Protein AF-A0A3L7Q6U2-F1 (afdb_monomer_lite)

Secondary structure (DSSP, 8-state):
----------SSHHHHHHHHHHHHHHS-SS-------S--EE-HHHHHHHHTS-HHHHHHHHTTSSSSS-PPPPSEEETTTEEEEEHHHHHHHHHHTTSS-HHHHHHHHHHHHHHHHHHHHHHHHH-HHHHHHHHHHH-

Sequence (139 aa):
MLYLEFSRRADSLKDAILSAIQDVRKANIDADVIRVDECNLVTMAEIGRRMGRSRQLVHQYITGQRGPGGFPAPACNLSHGKPLWQWCAVSYWLVQNDLLRVETWEQARVVEAINTELEMAHQREFDPALAKEVSERCG

Radius of gyration: 17.67 Å; chains: 1; bounding box: 42×41×48 Å

Structure (mmCIF, N/CA/C/O backbone):
data_AF-A0A3L7Q6U2-F1
#
_entry.id   AF-A0A3L7Q6U2-F1
#
loop_
_atom_site.group_PDB
_atom_site.id
_atom_site.type_symbol
_atom_site.label_atom_id
_atom_site.label_alt_id
_atom_site.label_comp_id
_atom_site.label_asym_id
_atom_site.label_entity_id
_atom_site.label_seq_id
_atom_site.pdbx_PDB_ins_code
_atom_site.Cartn_x
_atom_site.Cartn_y
_atom_site.Cartn_z
_atom_site.occupancy
_atom_site.B_iso_or_equiv
_atom_site.auth_seq_id
_atom_site.auth_comp_id
_atom_site.auth_asym_id
_atom_site.auth_atom_id
_atom_site.pdbx_PDB_model_num
ATOM 1 N N . MET A 1 1 ? -0.168 2.887 -21.575 1.00 72.12 1 MET A N 1
ATOM 2 C CA . MET A 1 1 ? -0.249 2.011 -20.390 1.00 72.12 1 MET A CA 1
ATOM 3 C C . MET A 1 1 ? -1.255 0.919 -20.697 1.00 72.12 1 MET A C 1
ATOM 5 O O . MET A 1 1 ? -2.372 1.249 -21.080 1.00 72.12 1 MET A O 1
ATOM 9 N N . LEU A 1 2 ? -0.831 -0.341 -20.645 1.00 87.75 2 LEU A N 1
ATOM 10 C CA . LEU A 1 2 ? -1.666 -1.513 -20.911 1.00 87.75 2 LEU A CA 1
ATOM 11 C C . LEU A 1 2 ? -1.981 -2.194 -19.578 1.00 87.75 2 LEU A C 1
ATOM 13 O O . LEU A 1 2 ? -1.101 -2.284 -18.725 1.00 87.75 2 LEU A O 1
ATOM 17 N N . TYR A 1 3 ? -3.208 -2.679 -19.419 1.00 89.62 3 TYR A N 1
ATOM 18 C CA . TYR A 1 3 ? -3.586 -3.537 -18.301 1.00 89.62 3 TYR A CA 1
ATOM 19 C C . TYR A 1 3 ? -3.636 -4.983 -18.786 1.00 89.62 3 TYR A C 1
ATOM 21 O O . TYR A 1 3 ? -4.253 -5.272 -19.811 1.00 89.62 3 TYR A O 1
ATOM 29 N N . LEU A 1 4 ? -2.973 -5.874 -18.053 1.00 90.44 4 LEU A N 1
ATOM 30 C CA . LEU A 1 4 ? -2.984 -7.311 -18.297 1.00 90.44 4 LEU A CA 1
ATOM 31 C C . LEU A 1 4 ? -3.620 -7.995 -17.091 1.00 90.44 4 LEU A C 1
ATOM 33 O O . LEU A 1 4 ? -3.156 -7.828 -15.964 1.00 90.44 4 LEU A O 1
ATOM 37 N N . GLU A 1 5 ? -4.675 -8.763 -17.335 1.00 91.12 5 GLU A N 1
ATOM 38 C CA . GLU A 1 5 ? -5.318 -9.569 -16.304 1.00 91.12 5 GLU A CA 1
ATOM 39 C C . GLU A 1 5 ? -4.731 -10.983 -16.311 1.00 91.12 5 GLU A C 1
ATOM 41 O O . GLU A 1 5 ? -4.551 -11.597 -17.364 1.00 91.12 5 GLU A O 1
ATOM 46 N N . PHE A 1 6 ? -4.437 -11.508 -15.122 1.00 90.56 6 PHE A N 1
ATOM 47 C CA . PHE A 1 6 ? -3.909 -12.853 -14.940 1.00 90.56 6 PHE A CA 1
ATOM 48 C C . PHE A 1 6 ? -4.819 -13.662 -14.026 1.00 90.56 6 PHE A C 1
ATOM 50 O O . PHE A 1 6 ? -5.153 -13.240 -12.923 1.00 90.56 6 PHE A O 1
ATOM 57 N N . SER A 1 7 ? -5.133 -14.882 -14.453 1.00 91.75 7 SER A N 1
ATOM 58 C CA . SER A 1 7 ? -5.744 -15.903 -13.609 1.00 91.75 7 SER A CA 1
ATOM 59 C C . SER A 1 7 ? -4.886 -17.159 -13.670 1.00 91.75 7 SER A C 1
ATOM 61 O O . SER A 1 7 ? -4.617 -17.681 -14.753 1.00 91.75 7 SER A O 1
ATOM 63 N N . ARG A 1 8 ? -4.392 -17.620 -12.518 1.00 90.06 8 ARG A N 1
ATOM 64 C CA . ARG A 1 8 ? -3.531 -18.806 -12.421 1.00 90.06 8 ARG A CA 1
ATOM 65 C C . ARG A 1 8 ? -3.654 -19.477 -11.061 1.00 90.06 8 ARG A C 1
ATOM 67 O O . ARG A 1 8 ? -4.064 -18.854 -10.085 1.00 90.06 8 ARG A O 1
ATOM 74 N N . ARG A 1 9 ? -3.259 -20.748 -11.001 1.00 93.38 9 ARG A N 1
ATOM 75 C CA . ARG A 1 9 ? -3.076 -21.485 -9.746 1.00 93.38 9 ARG A CA 1
ATOM 76 C C . ARG A 1 9 ? -1.598 -21.493 -9.379 1.00 93.38 9 ARG A C 1
ATOM 78 O O . ARG A 1 9 ? -0.762 -21.737 -10.242 1.00 93.38 9 ARG A O 1
ATOM 85 N N . ALA A 1 10 ? -1.306 -21.243 -8.112 1.00 94.88 10 ALA A N 1
ATOM 86 C CA . ALA A 1 10 ? 0.022 -21.351 -7.525 1.00 94.88 10 ALA A CA 1
ATOM 87 C C . ALA A 1 10 ? -0.119 -21.666 -6.030 1.00 94.88 10 ALA A C 1
ATOM 89 O O . ALA A 1 10 ? -1.202 -21.493 -5.465 1.00 94.88 10 ALA A O 1
ATOM 90 N N . ASP A 1 11 ? 0.976 -22.079 -5.400 1.00 94.19 11 ASP A N 1
ATOM 91 C CA . ASP A 1 11 ? 0.998 -22.443 -3.978 1.00 94.19 11 ASP A CA 1
ATOM 92 C C . ASP A 1 11 ? 0.889 -21.222 -3.049 1.00 94.19 11 ASP A C 1
ATOM 94 O O . ASP A 1 11 ? 0.515 -21.348 -1.884 1.00 94.19 11 ASP A O 1
ATOM 98 N N . SER A 1 12 ? 1.179 -20.020 -3.559 1.00 94.56 12 SER A N 1
ATOM 99 C CA . SER A 1 12 ? 1.022 -18.762 -2.828 1.00 94.56 12 SER A CA 1
ATOM 100 C C . SER A 1 12 ? 0.728 -17.579 -3.757 1.00 94.56 12 SER A C 1
ATOM 102 O O . SER A 1 12 ? 1.030 -17.617 -4.953 1.00 94.56 12 SER A O 1
ATOM 104 N N . LEU A 1 13 ? 0.185 -16.486 -3.199 1.00 93.69 13 LEU A N 1
ATOM 105 C CA . LEU A 1 13 ? -0.016 -15.225 -3.933 1.00 93.69 13 LEU A CA 1
ATOM 106 C C . LEU A 1 13 ? 1.308 -14.691 -4.501 1.00 93.69 13 LEU A C 1
ATOM 108 O O . LEU A 1 13 ? 1.364 -14.252 -5.647 1.00 93.69 13 LEU A O 1
ATOM 112 N N . LYS A 1 14 ? 2.389 -14.784 -3.719 1.00 95.56 14 LYS A N 1
ATOM 113 C CA . LYS A 1 14 ? 3.742 -14.396 -4.133 1.00 95.56 14 LYS A CA 1
ATOM 114 C C . LYS A 1 14 ? 4.171 -15.163 -5.384 1.00 95.56 14 LYS A C 1
ATOM 116 O O . LYS A 1 14 ? 4.590 -14.546 -6.358 1.00 95.56 14 LYS A O 1
ATOM 121 N N . ASP A 1 15 ? 4.031 -16.487 -5.379 1.00 96.50 15 ASP A N 1
ATOM 122 C CA . ASP A 1 15 ? 4.444 -17.315 -6.518 1.00 96.50 15 ASP A CA 1
ATOM 123 C C . ASP A 1 15 ? 3.550 -17.069 -7.743 1.00 96.50 15 ASP A C 1
ATOM 125 O O . ASP A 1 15 ? 4.042 -17.041 -8.874 1.00 96.50 15 ASP A O 1
ATOM 129 N N . ALA A 1 16 ? 2.254 -16.802 -7.537 1.00 95.94 16 ALA A N 1
ATOM 130 C CA . ALA A 1 16 ? 1.349 -16.400 -8.612 1.00 95.94 16 ALA A CA 1
ATOM 131 C C . ALA A 1 16 ? 1.803 -15.088 -9.278 1.00 95.94 16 ALA A C 1
ATOM 133 O O . ALA A 1 16 ? 1.959 -15.033 -10.497 1.00 95.94 16 ALA A O 1
ATOM 134 N N . ILE A 1 17 ? 2.068 -14.041 -8.495 1.00 95.62 17 ILE A N 1
ATOM 135 C CA . ILE A 1 17 ? 2.477 -12.738 -9.032 1.00 95.62 17 ILE A CA 1
ATOM 136 C C . ILE A 1 17 ? 3.849 -12.835 -9.716 1.00 95.62 17 ILE A C 1
ATOM 138 O O . ILE A 1 17 ? 4.009 -12.381 -10.848 1.00 95.62 17 ILE A O 1
ATOM 142 N N . LEU A 1 18 ? 4.837 -13.459 -9.066 1.00 96.06 18 LEU A N 1
ATOM 143 C CA . LEU A 1 18 ? 6.194 -13.556 -9.610 1.00 96.06 18 LEU A CA 1
ATOM 144 C C . LEU A 1 18 ? 6.242 -14.376 -10.901 1.00 96.06 18 LEU A C 1
ATOM 146 O O . LEU A 1 18 ? 6.915 -13.976 -11.851 1.00 96.06 18 LEU A O 1
ATOM 150 N N . SER A 1 19 ? 5.509 -15.490 -10.968 1.00 96.06 19 SER A N 1
ATOM 151 C CA . SER A 1 19 ? 5.412 -16.262 -12.209 1.00 96.06 19 SER A CA 1
ATOM 152 C C . SER A 1 19 ? 4.720 -15.465 -13.321 1.00 96.06 19 SER A C 1
ATOM 154 O O . SER A 1 19 ? 5.148 -15.549 -14.467 1.00 96.06 19 SER A O 1
ATOM 156 N N . ALA A 1 20 ? 3.715 -14.635 -13.007 1.00 95.00 20 ALA A N 1
ATOM 157 C CA . ALA A 1 20 ? 3.060 -13.783 -14.004 1.00 95.00 20 ALA A CA 1
ATOM 158 C C . ALA A 1 20 ? 4.007 -12.738 -14.591 1.00 95.00 20 ALA A C 1
ATOM 160 O O . ALA A 1 20 ? 4.077 -12.583 -15.809 1.00 95.00 20 ALA A O 1
ATOM 161 N N . ILE A 1 21 ? 4.793 -12.082 -13.739 1.00 94.88 21 ILE A N 1
ATOM 162 C CA . ILE A 1 21 ? 5.820 -11.129 -14.171 1.00 94.88 21 ILE A CA 1
ATOM 163 C C . ILE A 1 21 ? 6.855 -11.818 -15.072 1.00 94.88 21 ILE A C 1
ATOM 165 O O . ILE A 1 21 ? 7.239 -11.277 -16.109 1.00 94.88 21 ILE A O 1
ATOM 169 N N . GLN A 1 22 ? 7.292 -13.027 -14.707 1.00 94.38 22 GLN A N 1
ATOM 170 C CA . GLN A 1 22 ? 8.232 -13.799 -15.522 1.00 94.38 22 GLN A CA 1
ATOM 171 C C . GLN A 1 22 ? 7.656 -14.170 -16.892 1.00 94.38 22 GLN A C 1
ATOM 173 O O . GLN A 1 22 ? 8.387 -14.112 -17.879 1.00 94.38 22 GLN A O 1
ATOM 178 N N . ASP A 1 23 ? 6.376 -14.535 -16.967 1.00 94.44 23 ASP A N 1
ATOM 179 C CA . ASP A 1 23 ? 5.725 -14.877 -18.233 1.00 94.44 23 ASP A CA 1
ATOM 180 C C . ASP A 1 23 ? 5.643 -13.664 -19.170 1.00 94.44 23 ASP A C 1
ATOM 182 O O . ASP A 1 23 ? 5.966 -13.794 -20.350 1.00 94.44 23 ASP A O 1
ATOM 186 N N . VAL A 1 24 ? 5.302 -12.474 -18.649 1.00 93.56 24 VAL A N 1
ATOM 187 C CA . VAL A 1 24 ? 5.301 -11.224 -19.439 1.00 93.56 24 VAL A CA 1
ATOM 188 C C . VAL A 1 24 ? 6.687 -10.950 -20.016 1.00 93.56 24 VAL A C 1
ATOM 190 O O . VAL A 1 24 ? 6.827 -10.743 -21.219 1.00 93.56 24 VAL A O 1
ATOM 193 N N . ARG A 1 25 ? 7.730 -11.031 -19.183 1.00 92.44 25 ARG A N 1
ATOM 194 C CA . ARG A 1 25 ? 9.118 -10.784 -19.606 1.00 92.44 25 ARG A CA 1
ATOM 195 C C . ARG A 1 25 ? 9.618 -11.786 -20.648 1.00 92.44 25 ARG A C 1
ATOM 197 O O . ARG A 1 25 ? 10.464 -11.446 -21.466 1.00 92.44 25 ARG A O 1
ATOM 204 N N . LYS A 1 26 ? 9.096 -13.016 -20.644 1.00 94.56 26 LYS A N 1
ATOM 205 C CA . LYS A 1 26 ? 9.438 -14.063 -21.624 1.00 94.56 26 LYS A CA 1
ATOM 206 C C . LYS A 1 26 ? 8.631 -13.978 -22.920 1.00 94.56 26 LYS A C 1
ATOM 208 O O . LYS A 1 26 ? 8.990 -14.644 -23.887 1.00 94.56 26 LYS A O 1
ATOM 213 N N . ALA A 1 27 ? 7.556 -13.191 -22.959 1.00 92.94 27 ALA A N 1
ATOM 214 C CA . ALA A 1 27 ? 6.658 -13.130 -24.108 1.00 92.94 27 ALA A CA 1
ATOM 215 C C . ALA A 1 27 ? 7.254 -12.394 -25.327 1.00 92.94 27 ALA A C 1
ATOM 217 O O . ALA A 1 27 ? 6.661 -12.453 -26.400 1.00 92.94 27 ALA A O 1
ATOM 218 N N . ASN A 1 28 ? 8.420 -11.739 -25.196 1.00 87.00 28 ASN A N 1
ATOM 219 C CA . ASN A 1 28 ? 9.093 -10.982 -26.266 1.00 87.00 28 ASN A CA 1
ATOM 220 C C . ASN A 1 28 ? 8.189 -9.922 -26.932 1.00 87.00 28 ASN A C 1
ATOM 222 O O . ASN A 1 28 ? 8.242 -9.720 -28.143 1.00 87.00 28 ASN A O 1
ATOM 226 N N . ILE A 1 29 ? 7.353 -9.249 -26.137 1.00 88.88 29 ILE A N 1
ATOM 227 C CA . ILE A 1 29 ? 6.382 -8.241 -26.600 1.00 88.88 29 ILE A CA 1
ATOM 228 C C . ILE A 1 29 ? 6.836 -6.791 -26.364 1.00 88.88 29 ILE A C 1
ATOM 230 O O . ILE A 1 29 ? 6.002 -5.893 -26.387 1.00 88.88 29 ILE A O 1
ATOM 234 N N . ASP A 1 30 ? 8.131 -6.575 -26.109 1.00 87.31 30 ASP A N 1
ATOM 235 C CA . ASP A 1 30 ? 8.713 -5.258 -25.794 1.00 87.31 30 ASP A CA 1
ATOM 236 C C . ASP A 1 30 ? 7.930 -4.503 -24.698 1.00 87.31 30 ASP A C 1
ATOM 238 O O . ASP A 1 30 ? 7.554 -3.339 -24.829 1.00 87.31 30 ASP A O 1
ATOM 242 N N . ALA A 1 31 ? 7.602 -5.219 -23.617 1.00 87.12 31 ALA A N 1
ATOM 243 C CA . ALA A 1 31 ? 6.889 -4.681 -22.466 1.00 87.12 31 ALA A CA 1
ATOM 244 C C . ALA A 1 31 ? 7.492 -5.218 -21.165 1.00 87.12 31 ALA A C 1
ATOM 246 O O . ALA A 1 31 ? 7.843 -6.398 -21.082 1.00 87.12 31 ALA A O 1
ATOM 247 N N . ASP A 1 32 ? 7.535 -4.371 -20.135 1.00 90.50 32 ASP A N 1
ATOM 248 C CA . ASP A 1 32 ? 7.829 -4.780 -18.761 1.00 90.50 32 ASP A CA 1
ATOM 249 C C . ASP A 1 32 ? 6.652 -4.467 -17.826 1.00 90.50 32 ASP A C 1
ATOM 251 O O . ASP A 1 32 ? 5.785 -3.631 -18.106 1.00 90.50 32 ASP A O 1
ATOM 255 N N . VAL A 1 33 ? 6.609 -5.174 -16.700 1.00 93.44 33 VAL A N 1
ATOM 256 C CA . VAL A 1 33 ? 5.607 -4.969 -15.659 1.00 93.44 33 VAL A CA 1
ATOM 257 C C . VAL A 1 33 ? 6.060 -3.832 -14.755 1.00 93.44 33 VAL A C 1
ATOM 259 O O . VAL A 1 33 ? 7.027 -3.964 -14.017 1.00 93.44 33 VAL A O 1
ATOM 262 N N . ILE A 1 34 ? 5.320 -2.726 -14.772 1.00 92.44 34 ILE A N 1
ATOM 263 C CA . ILE A 1 34 ? 5.619 -1.556 -13.931 1.00 92.44 34 ILE A CA 1
ATOM 264 C C . ILE A 1 34 ? 5.011 -1.715 -12.532 1.00 92.44 34 ILE A C 1
ATOM 266 O O . ILE A 1 34 ? 5.563 -1.230 -11.549 1.00 92.44 3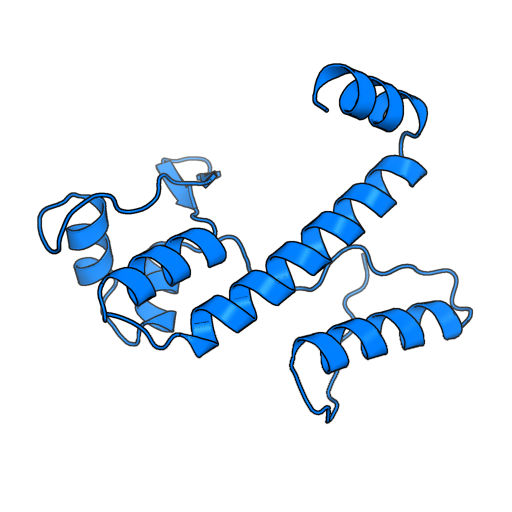4 ILE A O 1
ATOM 270 N N . ARG A 1 35 ? 3.847 -2.369 -12.431 1.00 92.12 35 ARG A N 1
ATOM 271 C CA . ARG A 1 35 ? 3.093 -2.468 -11.179 1.00 92.12 35 ARG A CA 1
ATOM 272 C C . ARG A 1 35 ? 2.063 -3.596 -11.218 1.00 92.12 35 ARG A C 1
ATOM 274 O O . ARG A 1 35 ? 1.449 -3.846 -12.253 1.00 92.12 35 ARG A O 1
ATOM 281 N N . VAL A 1 36 ? 1.821 -4.218 -10.070 1.00 93.25 36 VAL A N 1
ATOM 282 C CA . VAL A 1 36 ? 0.651 -5.059 -9.794 1.00 93.25 36 VAL A CA 1
ATOM 283 C C . VAL A 1 36 ? -0.498 -4.157 -9.355 1.00 93.25 36 VAL A C 1
ATOM 285 O O . VAL A 1 36 ? -0.389 -3.458 -8.339 1.00 93.25 36 VAL A O 1
ATOM 288 N N . ASP A 1 37 ? -1.600 -4.176 -10.107 1.00 86.38 37 ASP A N 1
ATOM 289 C CA . ASP A 1 37 ? -2.808 -3.400 -9.803 1.00 86.38 37 ASP A CA 1
ATOM 290 C C . ASP A 1 37 ? -3.648 -4.048 -8.694 1.00 86.38 37 ASP A C 1
ATOM 292 O O . ASP A 1 37 ? -4.804 -4.429 -8.854 1.00 86.38 37 ASP A O 1
ATOM 296 N N . GLU A 1 38 ? -3.028 -4.182 -7.531 1.00 76.50 38 GLU A N 1
ATOM 297 C CA . GLU A 1 38 ? -3.724 -4.409 -6.283 1.00 76.50 38 GLU A CA 1
ATOM 298 C C . GLU A 1 38 ? -3.597 -3.105 -5.489 1.00 76.50 38 GLU A C 1
ATOM 300 O O . GLU A 1 38 ? -2.506 -2.657 -5.129 1.00 76.50 38 GLU A O 1
ATOM 305 N N . CYS A 1 39 ? -4.722 -2.392 -5.361 1.00 65.88 39 CYS A N 1
ATOM 306 C CA . CYS A 1 39 ? -4.771 -1.035 -4.818 1.00 65.88 39 CYS A CA 1
ATOM 307 C C . CYS A 1 39 ? -4.158 -0.986 -3.406 1.00 65.88 39 CYS A C 1
ATOM 309 O O . CYS A 1 39 ? -4.827 -1.322 -2.421 1.00 65.88 39 CYS A O 1
ATOM 311 N N . ASN A 1 40 ? -2.900 -0.537 -3.319 1.00 82.88 40 ASN A N 1
ATOM 312 C CA . ASN A 1 40 ? -2.171 -0.359 -2.060 1.00 82.88 40 ASN A CA 1
ATOM 313 C C . ASN A 1 40 ? -2.598 0.913 -1.326 1.00 82.88 40 ASN A C 1
ATOM 315 O O . ASN A 1 40 ? -2.517 0.954 -0.104 1.00 82.88 40 ASN A O 1
ATOM 319 N N . LEU A 1 41 ? -3.061 1.940 -2.045 1.00 92.00 41 LEU A N 1
ATOM 320 C CA . LEU A 1 41 ? -3.597 3.158 -1.446 1.00 92.00 41 LEU A CA 1
ATOM 321 C C . LEU A 1 41 ? -5.111 3.047 -1.306 1.00 92.00 41 LEU A C 1
ATOM 323 O O . LEU A 1 41 ? -5.837 2.925 -2.291 1.00 92.00 41 LEU A O 1
ATOM 327 N N . VAL A 1 42 ? -5.589 3.093 -0.068 1.00 94.19 42 VAL A N 1
ATOM 328 C CA . VAL A 1 42 ? -6.989 2.847 0.271 1.00 94.19 42 VAL A CA 1
ATOM 329 C C . VAL A 1 42 ? -7.613 4.051 0.960 1.00 94.19 42 VAL A C 1
ATOM 331 O O . VAL A 1 42 ? -6.993 4.734 1.773 1.00 94.19 42 VAL A O 1
ATOM 334 N N . THR A 1 43 ? -8.880 4.305 0.642 1.00 94.88 43 THR A N 1
ATOM 335 C CA . THR A 1 43 ? -9.700 5.274 1.374 1.00 94.88 43 THR A CA 1
ATOM 336 C C . THR A 1 43 ? -10.230 4.650 2.664 1.00 94.88 43 THR A C 1
ATOM 338 O O . THR A 1 43 ? -10.297 3.431 2.808 1.00 94.88 43 THR A O 1
ATOM 341 N N . MET A 1 44 ? -10.739 5.472 3.579 1.00 95.06 44 MET A N 1
ATOM 342 C CA . MET A 1 44 ? -11.448 4.980 4.766 1.00 95.06 44 MET A CA 1
ATOM 343 C C . MET A 1 44 ? -12.648 4.071 4.432 1.00 95.06 44 MET A C 1
ATOM 345 O O . MET A 1 44 ? -12.938 3.129 5.168 1.00 95.06 44 MET A O 1
ATOM 349 N N . ALA A 1 45 ? -13.358 4.344 3.331 1.00 94.75 45 ALA A N 1
ATOM 350 C CA . ALA A 1 45 ? -14.467 3.498 2.889 1.00 94.75 45 ALA A CA 1
ATOM 351 C C . ALA A 1 45 ? -13.968 2.123 2.425 1.00 94.75 45 ALA A C 1
ATOM 353 O O . ALA A 1 45 ? -14.572 1.104 2.755 1.00 94.75 45 ALA A O 1
ATOM 354 N N . GLU A 1 46 ? -12.836 2.102 1.725 1.00 95.19 46 GLU A N 1
ATOM 355 C CA . GLU A 1 46 ? -12.201 0.877 1.252 1.00 95.19 46 GLU A CA 1
ATOM 356 C C . GLU A 1 46 ? -11.670 0.017 2.400 1.00 95.19 46 GLU A C 1
ATOM 358 O O . GLU A 1 46 ? -11.900 -1.189 2.416 1.00 95.19 46 GLU A O 1
ATOM 363 N N . ILE A 1 47 ? -11.050 0.640 3.407 1.00 96.06 47 ILE A N 1
ATOM 364 C CA . ILE A 1 47 ? -10.634 -0.042 4.640 1.00 96.06 47 ILE A CA 1
ATOM 365 C C . ILE A 1 47 ? -11.845 -0.723 5.291 1.00 96.06 47 ILE A C 1
ATOM 367 O O . ILE A 1 47 ? -11.794 -1.911 5.600 1.00 96.06 47 ILE A O 1
ATOM 371 N N . GLY A 1 48 ? -12.966 -0.004 5.431 1.00 96.38 48 GLY A N 1
ATOM 372 C CA . GLY A 1 48 ? -14.198 -0.567 5.987 1.00 96.38 48 GLY A CA 1
ATOM 373 C C . GLY A 1 48 ? -14.699 -1.765 5.180 1.00 96.38 48 GLY A C 1
ATOM 374 O O . GLY A 1 48 ? -14.978 -2.820 5.750 1.00 96.38 48 GLY A O 1
ATOM 375 N N . ARG A 1 49 ? -14.730 -1.639 3.848 1.00 95.56 49 ARG A N 1
ATOM 376 C CA . ARG A 1 49 ? -15.131 -2.716 2.934 1.00 95.56 49 ARG A CA 1
ATOM 377 C C . ARG A 1 49 ? -14.262 -3.964 3.105 1.00 95.56 49 ARG A C 1
ATOM 379 O O . ARG A 1 49 ? -14.815 -5.045 3.286 1.00 95.56 49 ARG A O 1
ATOM 386 N N . ARG A 1 50 ? -12.932 -3.819 3.118 1.00 94.50 50 ARG A N 1
ATOM 387 C CA . ARG A 1 50 ? -11.983 -4.937 3.298 1.00 94.50 50 ARG A CA 1
ATOM 388 C C . ARG A 1 50 ? -12.102 -5.599 4.671 1.00 94.50 50 ARG A C 1
ATOM 390 O O . ARG A 1 50 ? -11.946 -6.807 4.782 1.00 94.50 50 ARG A O 1
ATOM 397 N N . MET A 1 51 ? -12.437 -4.827 5.703 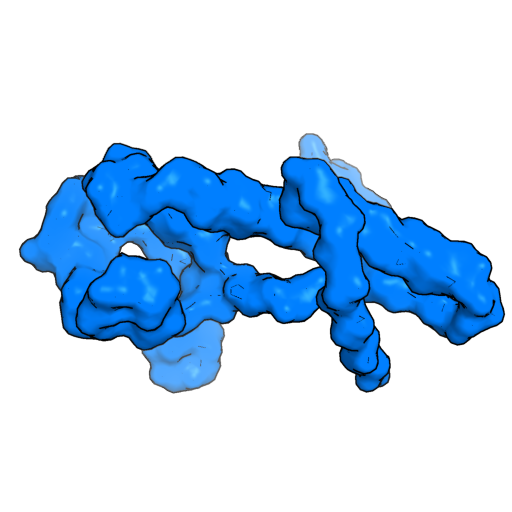1.00 94.38 51 MET A N 1
ATOM 398 C CA . MET A 1 51 ? -12.709 -5.348 7.047 1.00 94.38 51 MET A CA 1
ATOM 399 C C . MET A 1 51 ? -14.096 -6.002 7.186 1.00 94.38 51 MET A C 1
ATOM 401 O O . MET A 1 51 ? -14.388 -6.596 8.224 1.00 94.38 51 MET A O 1
ATOM 405 N N . GLY A 1 52 ? -15.000 -5.838 6.212 1.00 95.56 52 GLY A N 1
ATOM 406 C CA . GLY A 1 52 ? -16.415 -6.184 6.380 1.00 95.56 52 GLY A CA 1
ATOM 407 C C . GLY A 1 52 ? -17.079 -5.365 7.497 1.00 95.56 52 GLY A C 1
ATOM 408 O O . GLY A 1 52 ? -17.832 -5.900 8.317 1.00 95.56 52 GLY A O 1
ATOM 409 N N . ARG A 1 53 ? -16.732 -4.078 7.602 1.00 95.81 53 ARG A N 1
ATOM 410 C CA . ARG A 1 53 ? -17.187 -3.137 8.636 1.00 95.81 53 ARG A CA 1
ATOM 411 C C . ARG A 1 53 ? -17.584 -1.793 8.026 1.00 95.81 53 ARG A C 1
ATOM 413 O O . ARG A 1 53 ? -17.329 -1.499 6.862 1.00 95.81 53 ARG A O 1
ATOM 420 N N . SER A 1 54 ? -18.231 -0.947 8.823 1.00 96.81 54 SER A N 1
ATOM 421 C CA . SER A 1 54 ? -18.649 0.373 8.357 1.00 96.81 54 SER A CA 1
ATOM 422 C C . SER A 1 54 ? -17.465 1.338 8.249 1.00 96.81 54 SER A C 1
ATOM 424 O O . SER A 1 54 ? -16.536 1.315 9.057 1.00 96.81 54 SER A O 1
ATOM 426 N N . ARG A 1 55 ? -17.554 2.279 7.304 1.00 96.19 55 ARG A N 1
ATOM 427 C CA . ARG A 1 55 ? -16.647 3.436 7.222 1.00 96.19 55 ARG A CA 1
ATOM 428 C C . ARG A 1 55 ? -16.586 4.208 8.550 1.00 96.19 55 ARG A C 1
ATOM 430 O O . ARG A 1 55 ? -15.534 4.717 8.917 1.00 96.19 55 ARG A O 1
ATOM 437 N N . GLN A 1 56 ? -17.710 4.300 9.267 1.00 96.75 56 GLN A N 1
ATOM 438 C CA . GLN A 1 56 ? -17.781 4.998 10.553 1.00 96.75 56 GLN A CA 1
ATOM 439 C C . GLN A 1 56 ? -16.922 4.325 11.627 1.00 96.75 56 GLN A C 1
ATOM 441 O O . GLN A 1 56 ? -16.302 5.019 12.425 1.00 96.75 56 GLN A O 1
ATOM 446 N N . LEU A 1 57 ? -16.842 2.992 11.632 1.00 96.00 57 LEU A N 1
ATOM 447 C CA . LEU A 1 57 ? -15.965 2.281 12.556 1.00 96.00 57 LEU A CA 1
ATOM 448 C C . LEU A 1 57 ? -14.494 2.637 12.303 1.00 96.00 57 LEU A C 1
ATOM 450 O O . LEU A 1 57 ? -13.762 2.940 13.239 1.00 96.00 57 LEU A O 1
ATOM 454 N N . VAL A 1 58 ? -14.082 2.671 11.035 1.00 96.88 58 VAL A N 1
ATOM 455 C CA . VAL A 1 58 ? -12.714 3.055 10.657 1.00 96.88 58 VAL A CA 1
ATOM 456 C C . VAL A 1 58 ? -12.408 4.494 11.075 1.00 96.88 58 VAL A C 1
ATOM 458 O O . VAL A 1 58 ? -11.339 4.761 11.613 1.00 96.88 58 VAL A O 1
ATOM 461 N N . HIS A 1 59 ? -13.368 5.412 10.921 1.00 96.25 59 HIS A N 1
ATOM 462 C CA . HIS A 1 59 ? -13.231 6.787 11.408 1.00 96.25 59 HIS A CA 1
ATOM 463 C C . HIS A 1 59 ? -12.955 6.850 12.917 1.00 96.25 59 HIS A C 1
ATOM 465 O O . HIS A 1 59 ? -12.134 7.646 13.370 1.00 96.25 59 HIS A O 1
ATOM 471 N N . GLN A 1 60 ? -13.628 6.008 13.705 1.00 96.81 60 GLN A N 1
ATOM 472 C CA . GLN A 1 60 ? -13.421 5.952 15.151 1.00 96.81 60 GLN A CA 1
ATOM 473 C C . GLN A 1 60 ? -12.022 5.439 15.510 1.00 96.81 60 GLN A C 1
ATOM 475 O O . GLN A 1 60 ? -11.440 5.941 16.467 1.00 96.81 60 GLN A O 1
ATOM 480 N N . TYR A 1 61 ? -11.464 4.501 14.734 1.00 96.69 61 TYR A N 1
ATOM 481 C CA . TYR A 1 61 ? -10.074 4.066 14.909 1.00 96.69 61 TYR A CA 1
ATOM 482 C C . TYR A 1 61 ? -9.082 5.179 14.561 1.00 96.69 61 TYR A C 1
ATOM 484 O O . TYR A 1 61 ? -8.191 5.471 15.352 1.00 96.69 61 TYR A O 1
ATOM 492 N N . ILE A 1 62 ? -9.279 5.853 13.422 1.00 95.75 62 ILE A N 1
ATOM 493 C CA . ILE A 1 62 ? -8.417 6.959 12.970 1.00 95.75 62 ILE A CA 1
ATOM 494 C C . ILE A 1 62 ? -8.389 8.102 13.993 1.00 95.75 62 ILE A C 1
ATOM 496 O O . ILE A 1 62 ? -7.336 8.666 14.267 1.00 95.75 62 ILE A O 1
ATOM 500 N N . THR A 1 63 ? -9.546 8.453 14.557 1.00 95.12 63 THR A N 1
ATOM 501 C CA . THR A 1 63 ? -9.674 9.573 15.507 1.00 95.12 63 THR A CA 1
ATOM 502 C C . THR A 1 63 ? -9.374 9.188 16.956 1.00 95.12 63 THR A C 1
ATOM 504 O O . THR A 1 63 ? -9.475 10.035 17.839 1.00 95.12 63 THR A O 1
ATOM 507 N N . GLY A 1 64 ? -9.045 7.920 17.225 1.00 93.88 64 GLY A N 1
ATOM 508 C CA . GLY A 1 64 ? -8.812 7.420 18.581 1.00 93.88 64 GLY A CA 1
ATOM 509 C C . GLY A 1 64 ? -10.065 7.364 19.461 1.00 93.88 64 GLY A C 1
ATOM 510 O O . GLY A 1 64 ? -9.962 7.107 20.655 1.00 93.88 64 GLY A O 1
ATOM 511 N N . GLN A 1 65 ? -11.260 7.567 18.895 1.00 94.75 65 GLN A N 1
ATOM 512 C CA . GLN A 1 65 ? -12.531 7.405 19.613 1.00 94.75 65 GLN A CA 1
ATOM 513 C C . GLN A 1 65 ? -12.797 5.941 19.991 1.00 94.75 65 GLN A C 1
ATOM 515 O O . GLN A 1 65 ? -13.600 5.662 20.881 1.00 94.75 65 GLN A O 1
ATOM 520 N N . ARG A 1 66 ? -12.165 4.995 19.286 1.00 90.62 66 ARG A N 1
ATOM 521 C CA . ARG A 1 66 ? -12.256 3.561 19.551 1.00 90.62 66 ARG A CA 1
ATOM 522 C C . ARG A 1 66 ? -10.919 2.878 19.295 1.00 90.62 66 ARG A C 1
ATOM 524 O O . ARG A 1 66 ? -10.158 3.295 18.429 1.00 90.62 66 ARG A O 1
ATOM 531 N N . GLY A 1 67 ? -10.711 1.754 19.973 1.00 86.19 67 GLY A N 1
ATOM 532 C CA . GLY A 1 67 ? -9.534 0.914 19.795 1.00 86.19 67 GLY A CA 1
ATOM 533 C C . GLY A 1 67 ? -8.323 1.436 20.573 1.00 86.19 67 GLY A C 1
ATOM 534 O O . GLY A 1 67 ? -8.440 2.397 21.327 1.00 86.19 67 GLY A O 1
ATOM 535 N N . PRO A 1 68 ? -7.164 0.793 20.402 1.00 88.06 68 PRO A N 1
ATOM 536 C CA . PRO A 1 68 ? -5.967 1.047 21.206 1.00 88.06 68 PRO A CA 1
ATOM 537 C C . PRO A 1 68 ? -5.190 2.311 20.803 1.00 88.06 68 PRO A C 1
ATOM 539 O O . PRO A 1 68 ? -4.155 2.611 21.391 1.00 88.06 68 PRO A O 1
ATOM 542 N N . GLY A 1 69 ? -5.677 3.067 19.814 1.00 92.94 69 GLY A N 1
ATOM 543 C CA . GLY A 1 69 ? -4.948 4.189 19.227 1.00 92.94 69 GLY A CA 1
ATOM 544 C C . GLY A 1 69 ? -3.800 3.738 18.318 1.00 92.94 69 GLY A C 1
ATOM 545 O O . GLY A 1 69 ? -3.685 2.567 17.956 1.00 92.94 69 GLY A O 1
ATOM 546 N N . GLY A 1 70 ? -2.971 4.692 17.889 1.00 95.00 70 GLY A N 1
ATOM 547 C CA . GLY A 1 70 ? -1.825 4.411 17.016 1.00 95.00 70 GLY A CA 1
ATOM 548 C C . GLY A 1 70 ? -2.199 3.978 15.595 1.00 95.00 70 GLY A C 1
ATOM 549 O O . GLY A 1 70 ? -1.406 3.306 14.942 1.00 95.00 70 GLY A O 1
ATOM 550 N N . PHE A 1 71 ? -3.401 4.330 15.123 1.00 97.00 71 PHE A N 1
ATOM 551 C CA . PHE A 1 71 ? -3.798 4.060 13.742 1.00 97.00 71 PHE A CA 1
ATOM 552 C C . PHE A 1 71 ? -2.796 4.718 12.770 1.00 97.00 71 PHE A C 1
ATOM 554 O O . PHE A 1 71 ? -2.399 5.862 13.017 1.00 97.00 71 PHE A O 1
ATOM 561 N N . PRO A 1 72 ? -2.385 4.048 11.674 1.00 96.38 72 PRO A N 1
ATOM 562 C CA . PRO A 1 72 ? -1.369 4.579 10.771 1.00 96.38 72 PRO A CA 1
ATOM 563 C C . PRO A 1 72 ? -1.709 5.961 10.210 1.00 96.38 72 PRO A C 1
ATOM 565 O O . PRO A 1 72 ? -2.857 6.255 9.859 1.00 96.38 72 PRO A O 1
ATOM 568 N N . ALA A 1 73 ? -0.683 6.800 10.071 1.00 95.12 73 ALA A N 1
ATOM 569 C CA . ALA A 1 73 ? -0.807 8.072 9.375 1.00 95.12 73 ALA A CA 1
ATOM 570 C C . ALA A 1 73 ? -1.175 7.845 7.893 1.00 95.12 73 ALA A C 1
ATOM 572 O O . ALA A 1 73 ? -0.806 6.818 7.312 1.00 95.12 73 ALA A O 1
ATOM 573 N N . PRO A 1 74 ? -1.911 8.777 7.263 1.00 95.25 74 PRO A N 1
ATOM 574 C CA . PRO A 1 74 ? -2.172 8.698 5.833 1.00 95.25 74 PRO A CA 1
ATOM 575 C C . PRO A 1 74 ? -0.860 8.789 5.048 1.00 95.25 74 PRO A C 1
ATOM 577 O O . PRO A 1 74 ? 0.009 9.597 5.364 1.00 95.25 74 PRO A O 1
ATOM 580 N N . ALA A 1 75 ? -0.742 7.973 4.004 1.00 93.38 75 ALA A N 1
ATOM 581 C CA . ALA A 1 75 ? 0.411 7.966 3.110 1.00 93.38 75 ALA A CA 1
ATOM 582 C C . ALA A 1 75 ? 0.414 9.191 2.186 1.00 93.38 75 ALA A C 1
ATOM 584 O O . ALA A 1 75 ? 1.467 9.729 1.861 1.00 93.38 75 ALA A O 1
ATOM 585 N N . CYS A 1 76 ? -0.767 9.653 1.773 1.00 90.56 76 CYS A N 1
ATOM 586 C CA . CYS A 1 76 ? -0.918 10.906 1.045 1.00 90.56 76 CYS A CA 1
ATOM 587 C C . CYS A 1 76 ? -2.325 11.484 1.224 1.00 90.56 76 CYS A C 1
ATOM 589 O O . CYS A 1 76 ? -3.253 10.804 1.663 1.00 90.56 76 CYS A O 1
ATOM 591 N N . ASN A 1 77 ? -2.486 12.756 0.867 1.00 88.75 77 ASN A N 1
ATOM 592 C CA . ASN A 1 77 ? -3.783 13.418 0.806 1.00 88.75 77 ASN A CA 1
ATOM 593 C C . ASN A 1 77 ? -4.104 13.740 -0.648 1.00 88.75 77 ASN A C 1
ATOM 595 O O . ASN A 1 77 ? -3.349 14.457 -1.301 1.00 88.75 77 ASN A O 1
ATOM 599 N N . LEU A 1 78 ? -5.242 13.256 -1.145 1.00 83.19 78 LEU A N 1
ATOM 600 C CA . LEU A 1 78 ? -5.796 13.791 -2.383 1.00 83.19 78 LEU A CA 1
ATOM 601 C C . LEU A 1 78 ? -6.276 15.229 -2.145 1.00 83.19 78 LEU A C 1
ATOM 603 O O . LEU A 1 78 ? -6.644 15.602 -1.021 1.00 83.19 78 LEU A O 1
ATOM 607 N N . SER A 1 79 ? -6.339 16.013 -3.223 1.00 76.81 79 SER A N 1
ATOM 608 C CA . SER A 1 79 ? -6.956 17.340 -3.220 1.00 76.81 79 SER A CA 1
ATOM 609 C C . SER A 1 79 ? -8.315 17.307 -2.510 1.00 76.81 79 SER A C 1
ATOM 611 O O . SER A 1 79 ? -9.100 16.372 -2.684 1.00 76.81 79 SER A O 1
ATOM 613 N N . HIS A 1 80 ? -8.594 18.340 -1.710 1.00 77.62 80 HIS A N 1
ATOM 614 C CA . HIS A 1 80 ? -9.804 18.465 -0.883 1.00 77.62 80 HIS A CA 1
ATOM 615 C C . HIS A 1 80 ? -9.884 17.526 0.337 1.00 77.62 80 HIS A C 1
ATOM 617 O O . HIS A 1 80 ? -10.978 17.137 0.744 1.00 77.62 80 HIS A O 1
ATOM 623 N N . GLY A 1 81 ? -8.747 17.179 0.949 1.00 79.38 81 GLY A N 1
ATOM 624 C CA . GLY A 1 81 ? -8.735 16.557 2.279 1.00 79.38 81 GLY A CA 1
ATOM 625 C C . GLY A 1 81 ? -9.261 15.122 2.295 1.00 79.38 81 GLY A C 1
ATOM 626 O O . GLY A 1 81 ? -9.915 14.710 3.252 1.00 79.38 81 GLY A O 1
ATOM 627 N N . LYS A 1 82 ? -9.000 14.362 1.226 1.00 86.69 82 LYS A N 1
ATOM 628 C CA . LYS A 1 82 ? -9.313 12.931 1.150 1.00 86.69 82 LYS A CA 1
ATOM 629 C C . LYS A 1 82 ? -8.025 12.123 1.367 1.00 86.69 82 LYS A C 1
ATOM 631 O O . LYS A 1 82 ? -7.340 11.826 0.386 1.00 86.69 82 LYS A O 1
ATOM 636 N N . PRO A 1 83 ? -7.668 11.803 2.625 1.00 93.69 83 PRO A N 1
ATOM 637 C CA . PRO A 1 83 ? -6.502 10.982 2.930 1.00 93.69 83 PRO A CA 1
ATOM 638 C C . PRO A 1 83 ? -6.611 9.585 2.318 1.00 93.69 83 PRO A C 1
ATOM 640 O O . PRO A 1 83 ? -7.693 8.985 2.272 1.00 93.69 83 PRO A O 1
ATOM 643 N N . LEU A 1 84 ? -5.465 9.071 1.886 1.00 95.06 84 LEU A N 1
ATOM 644 C CA . LEU A 1 84 ? -5.249 7.693 1.480 1.00 95.06 84 LEU A CA 1
ATOM 645 C C . LEU A 1 84 ? -4.219 7.061 2.406 1.00 95.06 84 LEU A C 1
ATOM 647 O O . LEU A 1 84 ? -3.223 7.684 2.773 1.00 95.06 84 LEU A O 1
ATOM 651 N N . TRP A 1 85 ? -4.446 5.805 2.755 1.00 96.00 85 TRP A N 1
ATOM 652 C CA . TRP A 1 85 ? -3.548 5.025 3.594 1.00 96.00 85 TRP A CA 1
ATOM 653 C C . TRP A 1 85 ? -2.911 3.906 2.794 1.00 96.00 85 TRP A C 1
ATOM 655 O O . TRP A 1 85 ? -3.547 3.348 1.902 1.00 96.00 85 TRP A O 1
ATOM 665 N N . GLN A 1 86 ? -1.689 3.532 3.159 1.00 95.00 86 GLN A N 1
ATOM 666 C CA . GLN A 1 86 ? -1.118 2.273 2.700 1.00 95.00 86 GLN A CA 1
ATOM 667 C C . GLN A 1 86 ? -1.842 1.106 3.371 1.00 95.00 86 GLN A C 1
ATOM 669 O O . GLN A 1 86 ? -1.905 1.005 4.598 1.00 95.00 86 GLN A O 1
ATOM 674 N N . TRP A 1 87 ? -2.389 0.208 2.558 1.00 96.25 87 TRP A N 1
ATOM 675 C CA . TRP A 1 87 ? -3.115 -0.956 3.039 1.00 96.25 87 TRP A CA 1
ATOM 676 C C . TRP A 1 87 ? -2.222 -1.908 3.828 1.00 96.25 87 TRP A C 1
ATOM 678 O O . TRP A 1 87 ? -2.690 -2.464 4.815 1.00 96.25 87 TRP A O 1
ATOM 688 N N . CYS A 1 88 ? -0.949 -2.073 3.458 1.00 95.50 88 CYS A N 1
ATOM 689 C CA . CYS A 1 88 ? -0.019 -2.905 4.224 1.00 95.50 88 CYS A CA 1
ATOM 690 C C . CYS A 1 88 ? 0.130 -2.388 5.666 1.00 95.50 88 CYS A C 1
ATOM 692 O O . CYS A 1 88 ? -0.084 -3.141 6.614 1.00 95.50 88 CYS A O 1
ATOM 694 N N . ALA A 1 89 ? 0.346 -1.080 5.848 1.00 96.25 89 ALA A N 1
ATOM 695 C CA . ALA A 1 89 ? 0.421 -0.459 7.172 1.00 96.25 89 ALA A CA 1
ATOM 696 C C . ALA A 1 89 ? -0.895 -0.579 7.967 1.00 96.25 89 ALA A C 1
ATOM 698 O O . ALA A 1 89 ? -0.885 -0.909 9.153 1.00 96.25 89 ALA A O 1
ATOM 699 N N . VAL A 1 90 ? -2.044 -0.341 7.321 1.00 97.06 90 VAL A N 1
ATOM 700 C CA . VAL A 1 90 ? -3.363 -0.454 7.971 1.00 97.06 90 VAL A CA 1
ATOM 701 C C . VAL A 1 90 ? -3.679 -1.896 8.355 1.00 97.06 90 VAL A C 1
ATOM 703 O O . VAL A 1 90 ? -4.080 -2.147 9.486 1.00 97.06 90 VAL A O 1
ATOM 706 N N . SER A 1 91 ? -3.492 -2.848 7.442 1.00 96.81 91 SER A N 1
ATOM 707 C CA . SER A 1 91 ? -3.728 -4.271 7.706 1.00 96.81 91 SER A CA 1
ATOM 708 C C . SER A 1 91 ? -2.795 -4.805 8.788 1.00 96.81 91 SER A C 1
ATOM 710 O O . SER A 1 91 ? -3.266 -5.540 9.650 1.00 96.81 91 SER A O 1
ATOM 712 N N . TYR A 1 92 ? -1.534 -4.361 8.829 1.00 97.19 92 TYR A N 1
ATOM 713 C CA . TYR A 1 92 ? -0.623 -4.665 9.930 1.00 97.19 92 TYR A CA 1
ATOM 714 C C . TYR A 1 92 ? -1.193 -4.201 11.272 1.00 97.19 92 TYR A C 1
ATOM 716 O O . TYR A 1 92 ? -1.352 -5.011 12.182 1.00 97.19 92 TYR A O 1
ATOM 724 N N . TRP A 1 93 ? -1.578 -2.922 11.384 1.00 97.69 93 TRP A N 1
ATOM 725 C CA . TRP A 1 93 ? -2.184 -2.393 12.609 1.00 97.69 93 TRP A CA 1
ATOM 726 C C . TRP A 1 93 ? -3.456 -3.159 12.993 1.00 97.69 93 TRP A C 1
ATOM 728 O O . TRP A 1 93 ? -3.664 -3.465 14.161 1.00 97.69 93 TRP A O 1
ATOM 738 N N . LEU A 1 94 ? -4.303 -3.517 12.026 1.00 97.00 94 LEU A N 1
ATOM 739 C CA . LEU A 1 94 ? -5.519 -4.284 12.294 1.00 97.00 94 LEU A CA 1
ATOM 740 C C . LEU A 1 94 ? -5.217 -5.695 12.820 1.00 97.00 94 LEU A C 1
ATOM 742 O O . LEU A 1 94 ? -5.883 -6.137 13.753 1.00 97.00 94 LEU A O 1
ATOM 746 N N . VAL A 1 95 ? -4.220 -6.383 12.259 1.00 97.25 95 VAL A N 1
ATOM 747 C CA . VAL A 1 95 ? -3.785 -7.715 12.715 1.00 97.25 95 VAL A CA 1
ATOM 748 C C . VAL A 1 95 ? -3.189 -7.651 14.118 1.00 97.25 95 VAL A C 1
ATOM 750 O O . VAL A 1 95 ? -3.545 -8.469 14.956 1.00 97.25 95 VAL A O 1
ATOM 753 N N . GLN A 1 96 ? -2.349 -6.652 14.409 1.00 97.12 96 GLN A N 1
ATOM 754 C CA . GLN A 1 96 ? -1.759 -6.461 15.745 1.00 97.12 96 GLN A CA 1
ATOM 755 C C . GLN A 1 96 ? -2.803 -6.220 16.846 1.00 97.12 96 GLN A C 1
ATOM 757 O O . GLN A 1 96 ? -2.495 -6.364 18.024 1.00 97.12 96 GLN A O 1
ATOM 762 N N . ASN A 1 97 ? -4.023 -5.840 16.465 1.00 96.00 97 ASN A N 1
ATOM 763 C CA . ASN A 1 97 ? -5.122 -5.554 17.379 1.00 96.00 97 ASN A CA 1
ATOM 764 C C . ASN A 1 97 ? -6.274 -6.569 17.263 1.00 96.00 97 ASN A C 1
ATOM 766 O O . ASN A 1 97 ? -7.395 -6.257 17.662 1.00 96.00 97 ASN A O 1
ATOM 770 N N . ASP A 1 98 ? -6.020 -7.748 16.681 1.00 95.56 98 ASP A N 1
ATOM 771 C CA . ASP A 1 98 ? -6.987 -8.846 16.520 1.00 95.56 98 ASP A CA 1
ATOM 772 C C . ASP A 1 98 ? -8.265 -8.465 15.738 1.00 95.56 98 ASP A C 1
ATOM 774 O O . ASP A 1 98 ? -9.328 -9.076 15.879 1.00 95.56 98 ASP A O 1
ATOM 778 N N . LEU A 1 99 ? -8.188 -7.438 14.884 1.00 94.81 99 LEU A N 1
ATOM 779 C CA . LEU A 1 99 ? -9.315 -6.936 14.085 1.00 94.81 99 LEU A CA 1
ATOM 780 C C . LEU A 1 99 ? -9.385 -7.558 12.685 1.00 94.81 99 LEU A C 1
ATOM 782 O O . LEU A 1 99 ? -10.357 -7.333 11.958 1.00 94.81 99 LEU A O 1
ATOM 786 N N . LEU A 1 100 ? -8.350 -8.293 12.284 1.00 95.69 100 LEU A N 1
ATOM 787 C CA . LEU A 1 100 ? -8.181 -8.845 10.946 1.00 95.69 100 LEU A CA 1
ATOM 788 C C . LEU A 1 100 ? -7.295 -10.094 11.013 1.00 95.69 100 LEU A C 1
ATOM 790 O O . LEU A 1 100 ? -6.495 -10.250 11.932 1.00 95.69 100 LEU A O 1
ATOM 794 N N . ARG A 1 101 ? -7.435 -10.989 10.036 1.00 96.06 101 ARG A N 1
ATOM 795 C CA . ARG A 1 101 ? -6.626 -12.207 9.961 1.00 96.06 101 ARG A CA 1
ATOM 796 C C . ARG A 1 101 ? -5.219 -11.900 9.453 1.00 96.06 101 ARG A C 1
ATOM 798 O O . ARG A 1 101 ? -5.063 -11.071 8.555 1.00 96.06 101 ARG A O 1
ATOM 805 N N . VAL A 1 102 ? -4.219 -12.612 9.977 1.00 95.81 102 VAL A N 1
ATOM 806 C CA . VAL A 1 102 ? -2.804 -12.423 9.611 1.00 95.81 102 VAL A CA 1
ATOM 807 C C . VAL A 1 102 ? -2.566 -12.581 8.109 1.00 95.81 102 VAL A C 1
ATOM 809 O O . VAL A 1 102 ? -1.843 -11.780 7.520 1.00 95.81 102 VAL A O 1
ATOM 812 N N . GLU A 1 103 ? -3.270 -13.518 7.467 1.00 94.50 103 GLU A N 1
ATOM 813 C CA . GLU A 1 103 ? -3.102 -13.809 6.040 1.00 94.50 103 GLU A CA 1
ATOM 814 C C . GLU A 1 103 ? -3.393 -12.585 5.156 1.00 94.50 103 GLU A C 1
ATOM 816 O O . GLU A 1 103 ? -2.770 -12.394 4.114 1.00 94.50 103 GLU A O 1
ATOM 821 N N . THR A 1 104 ? -4.317 -11.711 5.568 1.00 93.25 104 THR A N 1
ATOM 822 C CA . THR A 1 104 ? -4.651 -10.504 4.801 1.00 93.25 104 THR A CA 1
ATOM 823 C C . THR A 1 104 ? -3.519 -9.474 4.827 1.00 93.25 104 THR A C 1
ATOM 825 O O . THR A 1 104 ? -3.295 -8.784 3.832 1.00 93.25 104 THR A O 1
ATOM 828 N N . TRP A 1 105 ? -2.786 -9.369 5.940 1.00 94.94 105 TRP A N 1
ATOM 829 C CA . TRP A 1 105 ? -1.581 -8.540 5.998 1.00 94.94 105 TRP A CA 1
ATOM 830 C C . TRP A 1 105 ? -0.428 -9.178 5.218 1.00 94.94 105 TRP A C 1
ATOM 832 O O . TRP A 1 105 ? 0.267 -8.477 4.487 1.00 94.94 105 TRP A O 1
ATOM 842 N N . GLU A 1 106 ? -0.248 -10.498 5.306 1.00 94.75 106 GLU A N 1
ATOM 843 C CA . GLU A 1 106 ? 0.789 -11.208 4.545 1.00 94.75 106 GLU A CA 1
ATOM 844 C C . GLU A 1 106 ? 0.631 -10.998 3.034 1.00 94.75 106 GLU A C 1
ATOM 846 O O . GLU A 1 106 ? 1.610 -10.711 2.343 1.00 94.75 106 GLU A O 1
ATOM 851 N N . GLN A 1 107 ? -0.603 -11.057 2.529 1.00 93.31 107 GLN A N 1
ATOM 852 C CA . GLN A 1 107 ? -0.914 -10.744 1.134 1.00 93.31 107 GLN A CA 1
ATOM 853 C C . GLN A 1 107 ? -0.565 -9.292 0.783 1.00 93.31 107 GLN A C 1
ATOM 855 O O . GLN A 1 107 ? 0.144 -9.051 -0.194 1.00 93.31 107 GLN A O 1
ATOM 860 N N . ALA A 1 108 ? -0.987 -8.325 1.607 1.00 94.56 108 ALA A N 1
ATOM 861 C CA . ALA A 1 108 ? -0.676 -6.911 1.393 1.00 94.56 108 ALA A CA 1
ATOM 862 C C . ALA A 1 108 ? 0.839 -6.638 1.377 1.00 94.56 108 ALA A C 1
ATOM 864 O O . ALA A 1 108 ? 1.324 -5.874 0.543 1.00 94.56 108 ALA A O 1
ATOM 865 N N . ARG A 1 109 ? 1.589 -7.303 2.262 1.00 95.12 109 ARG A N 1
ATOM 866 C CA . ARG A 1 109 ? 3.049 -7.212 2.351 1.00 95.12 109 ARG A CA 1
ATOM 867 C C . ARG A 1 109 ? 3.734 -7.749 1.097 1.00 95.12 109 ARG A C 1
ATOM 869 O O . ARG A 1 109 ? 4.703 -7.152 0.637 1.00 95.12 109 ARG A O 1
ATOM 876 N N . VAL A 1 110 ? 3.251 -8.863 0.545 1.00 95.31 110 VAL A N 1
ATOM 877 C CA . VAL A 1 110 ? 3.784 -9.434 -0.703 1.00 95.31 110 VAL A CA 1
ATOM 878 C C . VAL A 1 110 ? 3.620 -8.449 -1.859 1.00 95.31 110 VAL A C 1
ATOM 880 O O . VAL A 1 110 ? 4.581 -8.183 -2.577 1.00 95.31 110 VAL A O 1
ATOM 883 N N . VAL A 1 111 ? 2.422 -7.889 -2.020 1.00 94.81 111 VAL A N 1
ATO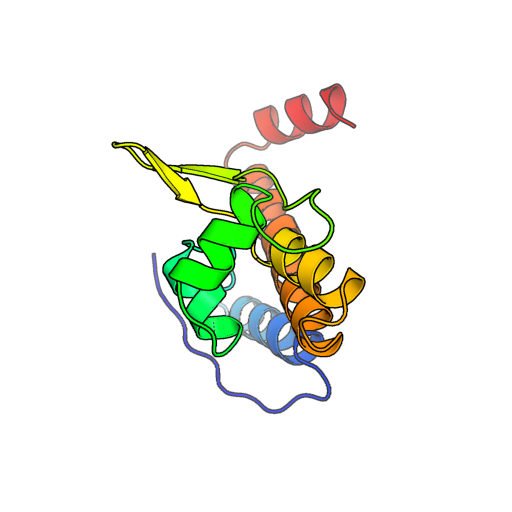M 884 C CA . VAL A 1 111 ? 2.117 -6.932 -3.093 1.00 94.81 111 VAL A CA 1
ATOM 885 C C . VAL A 1 111 ? 2.951 -5.665 -2.954 1.00 94.81 111 VAL A C 1
ATOM 887 O O . VAL A 1 111 ? 3.479 -5.165 -3.943 1.00 94.81 111 VAL A O 1
ATOM 890 N N . GLU A 1 112 ? 3.075 -5.134 -1.737 1.00 94.44 112 GLU A N 1
ATOM 891 C CA . GLU A 1 112 ? 3.893 -3.953 -1.466 1.00 94.44 112 GLU A CA 1
ATOM 892 C C . GLU A 1 112 ? 5.360 -4.196 -1.816 1.00 94.44 112 GLU A C 1
ATOM 894 O O . GLU A 1 112 ? 5.911 -3.434 -2.602 1.00 94.44 112 GLU A O 1
ATOM 899 N N . ALA A 1 113 ? 5.952 -5.296 -1.338 1.00 94.69 113 ALA A N 1
ATOM 900 C CA . ALA A 1 113 ? 7.342 -5.635 -1.635 1.00 94.69 113 ALA A CA 1
ATOM 901 C C . ALA A 1 113 ? 7.599 -5.770 -3.145 1.00 94.69 113 ALA A C 1
ATOM 903 O O . ALA A 1 113 ? 8.578 -5.233 -3.657 1.00 94.69 113 ALA A O 1
ATOM 904 N N . ILE A 1 114 ? 6.705 -6.445 -3.875 1.00 95.38 114 ILE A N 1
ATOM 905 C CA . ILE A 1 114 ? 6.837 -6.594 -5.329 1.00 95.38 114 ILE A CA 1
ATOM 906 C C . ILE A 1 114 ? 6.717 -5.234 -6.024 1.00 95.38 114 ILE A C 1
ATOM 908 O O . ILE A 1 114 ? 7.555 -4.908 -6.860 1.00 95.38 114 ILE A O 1
ATOM 912 N N . ASN A 1 115 ? 5.715 -4.424 -5.674 1.00 94.31 115 ASN A N 1
ATOM 913 C CA . ASN A 1 115 ? 5.523 -3.111 -6.292 1.00 94.31 115 ASN A CA 1
ATOM 914 C C . ASN A 1 115 ? 6.689 -2.156 -6.015 1.00 94.31 115 ASN A C 1
ATOM 916 O O . ASN A 1 115 ? 7.088 -1.438 -6.925 1.00 94.31 115 ASN A O 1
ATOM 920 N N . THR A 1 116 ? 7.273 -2.182 -4.815 1.00 92.44 116 THR A N 1
ATOM 921 C CA . THR A 1 116 ? 8.479 -1.406 -4.504 1.00 92.44 116 THR A CA 1
ATOM 922 C C . THR A 1 116 ? 9.643 -1.791 -5.418 1.00 92.44 116 THR A C 1
ATOM 924 O O . THR A 1 116 ? 10.270 -0.912 -6.004 1.00 92.44 116 THR A O 1
ATOM 927 N N . GLU A 1 117 ? 9.902 -3.087 -5.611 1.00 94.62 117 GLU A N 1
ATOM 928 C CA . GLU A 1 117 ? 10.981 -3.547 -6.495 1.00 94.62 117 GLU A CA 1
ATOM 929 C C . GLU A 1 117 ? 10.742 -3.174 -7.966 1.00 94.62 117 GLU A C 1
ATOM 931 O O . GLU A 1 117 ? 11.672 -2.751 -8.657 1.00 94.62 117 GLU A O 1
ATOM 936 N N . LEU A 1 118 ? 9.500 -3.293 -8.451 1.00 94.12 118 LEU A N 1
ATOM 937 C CA . LEU A 1 118 ? 9.141 -2.898 -9.817 1.00 94.12 118 LEU A CA 1
ATOM 938 C C . LEU A 1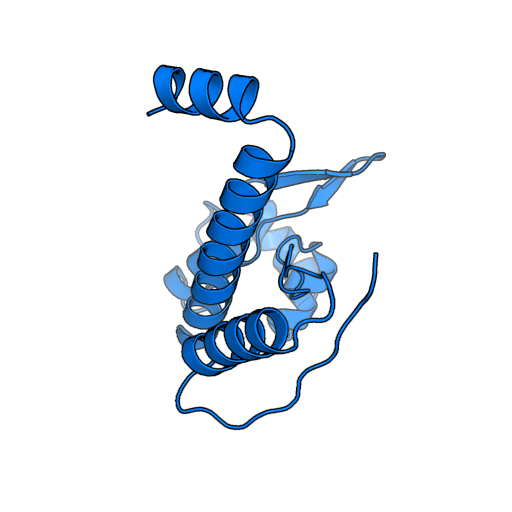 118 ? 9.298 -1.386 -10.028 1.00 94.12 118 LEU A C 1
ATOM 940 O O . LEU A 1 118 ? 9.872 -0.964 -11.029 1.00 94.12 118 LEU A O 1
ATOM 944 N N . GLU A 1 119 ? 8.864 -0.570 -9.066 1.00 91.69 119 GLU A N 1
ATOM 945 C CA . GLU A 1 119 ? 9.024 0.885 -9.114 1.00 91.69 119 GLU A CA 1
ATOM 946 C C . GLU A 1 119 ? 10.504 1.287 -9.100 1.00 91.69 119 GLU A C 1
ATOM 948 O O . GLU A 1 119 ? 10.924 2.115 -9.908 1.00 91.69 119 GLU A O 1
ATOM 9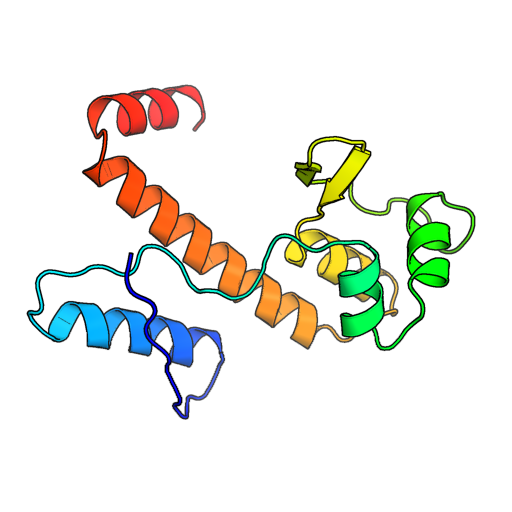53 N N . MET A 1 120 ? 11.326 0.664 -8.250 1.00 91.12 120 MET A N 1
ATOM 954 C CA . MET A 1 120 ? 12.772 0.908 -8.215 1.00 91.12 120 MET A CA 1
ATOM 955 C C . MET A 1 120 ? 13.474 0.480 -9.508 1.00 91.12 120 MET A C 1
ATOM 957 O O . MET A 1 120 ? 14.397 1.155 -9.969 1.00 91.12 120 MET A O 1
ATOM 961 N N . ALA A 1 121 ? 13.084 -0.653 -10.098 1.00 92.50 121 ALA A N 1
ATOM 962 C CA . ALA A 1 121 ? 13.591 -1.078 -11.401 1.00 92.50 121 ALA A CA 1
ATOM 963 C C . ALA A 1 121 ? 13.223 -0.062 -12.492 1.00 92.50 121 ALA A C 1
ATOM 965 O O . ALA A 1 121 ? 14.107 0.386 -13.219 1.00 92.50 121 ALA A O 1
ATOM 966 N N . HIS A 1 122 ? 11.963 0.375 -12.527 1.00 91.62 122 HIS A N 1
ATOM 967 C CA . HIS A 1 122 ? 11.481 1.354 -13.496 1.00 91.62 122 HIS A CA 1
ATOM 968 C C . HIS A 1 122 ? 12.201 2.706 -13.379 1.00 91.62 122 HIS A C 1
ATOM 970 O O . HIS A 1 122 ? 12.607 3.273 -14.389 1.00 91.62 122 HIS A O 1
ATOM 976 N N . GLN A 1 123 ? 12.432 3.211 -12.162 1.00 90.56 123 GLN A N 1
ATOM 977 C CA . 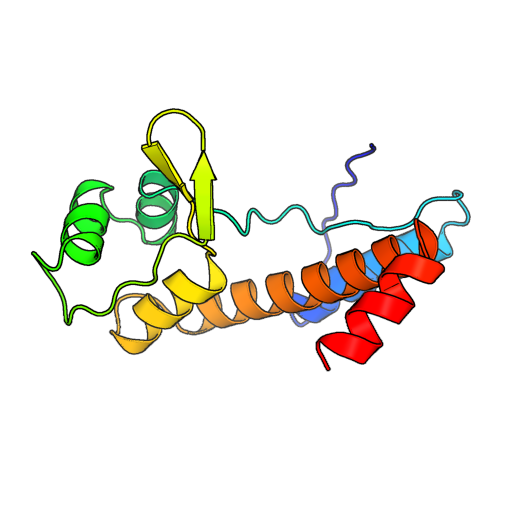GLN A 1 123 ? 13.173 4.465 -11.957 1.00 90.56 123 GLN A CA 1
ATOM 978 C C . GLN A 1 123 ? 14.626 4.372 -12.434 1.00 90.56 123 GLN A C 1
ATOM 980 O O . GLN A 1 123 ? 15.134 5.313 -13.038 1.00 90.56 123 GLN A O 1
ATOM 985 N N . ARG A 1 124 ? 15.290 3.230 -12.206 1.00 93.12 124 ARG A N 1
ATOM 986 C CA . ARG A 1 124 ? 16.662 2.995 -12.687 1.00 93.12 124 ARG A CA 1
ATOM 987 C C . ARG A 1 124 ? 16.764 2.968 -14.207 1.00 93.12 124 ARG A C 1
ATOM 989 O O . ARG A 1 124 ? 17.828 3.284 -14.724 1.00 93.12 124 ARG A O 1
ATOM 996 N N . GLU A 1 125 ? 15.704 2.574 -14.900 1.00 91.75 125 GLU A N 1
ATOM 997 C CA . GLU A 1 125 ? 15.642 2.602 -16.360 1.00 91.75 125 GLU A CA 1
ATOM 998 C C . GLU A 1 125 ? 15.295 4.002 -16.885 1.00 91.75 125 GLU A C 1
ATOM 1000 O O . GLU A 1 125 ? 15.919 4.479 -17.830 1.00 91.75 125 GLU A O 1
ATOM 1005 N N . PHE A 1 126 ? 14.330 4.673 -16.249 1.00 91.75 126 PHE A N 1
ATOM 1006 C CA . PHE A 1 126 ? 13.824 5.974 -16.680 1.00 91.75 126 PHE A CA 1
ATOM 1007 C C . PHE A 1 126 ? 14.833 7.114 -16.473 1.00 91.75 126 PHE A C 1
ATOM 1009 O O . PHE A 1 126 ? 15.049 7.912 -17.383 1.00 91.75 126 PHE A O 1
ATOM 1016 N N . ASP A 1 127 ? 15.462 7.186 -15.295 1.00 94.81 127 ASP A N 1
ATOM 1017 C CA . ASP A 1 127 ? 16.513 8.161 -14.985 1.00 94.81 127 ASP A CA 1
ATOM 1018 C C . ASP A 1 127 ? 17.621 7.510 -14.131 1.00 94.81 127 ASP A C 1
ATOM 1020 O O . ASP A 1 127 ? 17.636 7.622 -12.898 1.00 94.81 127 ASP A O 1
ATOM 1024 N N . PRO A 1 128 ? 18.577 6.814 -14.776 1.00 93.88 128 PRO A N 1
ATOM 1025 C CA . PRO A 1 128 ? 19.643 6.107 -14.074 1.00 93.88 128 PRO A CA 1
ATOM 1026 C C . PRO A 1 128 ? 20.529 7.030 -13.226 1.00 93.88 128 PRO A C 1
ATOM 1028 O O . PRO A 1 128 ? 21.056 6.604 -12.196 1.00 93.88 128 PRO A O 1
ATOM 1031 N N . ALA A 1 129 ? 20.721 8.282 -13.661 1.00 95.31 129 ALA A N 1
ATOM 1032 C CA . ALA A 1 129 ? 21.576 9.244 -12.974 1.00 95.31 129 ALA A CA 1
ATOM 1033 C C . ALA A 1 129 ? 20.921 9.710 -11.671 1.00 95.31 129 ALA A C 1
ATOM 1035 O O . ALA A 1 129 ? 21.549 9.628 -10.612 1.00 95.31 129 ALA A O 1
ATOM 1036 N N . LEU A 1 130 ? 19.647 10.109 -11.735 1.00 93.81 130 LEU A N 1
ATOM 1037 C CA . LEU A 1 130 ? 18.881 10.500 -10.557 1.00 93.81 130 LEU A CA 1
ATOM 1038 C C . LEU A 1 130 ? 18.692 9.323 -9.595 1.00 93.81 130 LEU A C 1
ATOM 1040 O O . LEU A 1 130 ? 18.890 9.478 -8.391 1.00 93.81 130 LEU A O 1
ATOM 1044 N N . ALA A 1 131 ? 18.355 8.135 -10.107 1.00 92.25 131 ALA A N 1
ATOM 1045 C CA . ALA A 1 131 ? 18.168 6.946 -9.278 1.00 92.25 131 ALA A CA 1
ATOM 1046 C C . ALA A 1 131 ? 19.441 6.591 -8.492 1.00 92.25 131 ALA A C 1
ATOM 1048 O O . ALA A 1 131 ? 19.369 6.267 -7.303 1.00 92.25 131 ALA A O 1
ATOM 1049 N N . LYS A 1 132 ? 20.613 6.694 -9.134 1.00 92.56 132 LYS A N 1
ATOM 1050 C CA . LYS A 1 132 ? 21.907 6.490 -8.477 1.00 92.56 132 LYS A CA 1
ATOM 1051 C C . LYS A 1 132 ? 22.174 7.554 -7.411 1.00 92.56 132 LYS A C 1
ATOM 1053 O O . LYS A 1 132 ? 22.499 7.195 -6.283 1.00 92.56 132 LYS A O 1
ATOM 1058 N N . GLU A 1 133 ? 21.996 8.834 -7.740 1.00 95.06 133 GLU A N 1
ATOM 1059 C CA . GLU A 1 133 ? 22.213 9.933 -6.792 1.00 95.06 133 GLU A CA 1
ATOM 1060 C C . GLU A 1 133 ? 21.324 9.806 -5.544 1.00 95.06 133 GLU A C 1
ATOM 1062 O O . GLU A 1 133 ? 21.802 9.964 -4.420 1.00 95.06 133 GLU A O 1
ATOM 1067 N N . VAL A 1 134 ? 20.036 9.497 -5.722 1.00 93.25 134 VAL A N 1
ATOM 1068 C CA . VAL A 1 134 ? 19.095 9.308 -4.608 1.00 93.25 134 VAL A CA 1
ATOM 1069 C C . VAL A 1 134 ? 19.496 8.101 -3.758 1.00 93.25 134 VAL A C 1
ATOM 1071 O O . VAL A 1 134 ? 19.525 8.203 -2.532 1.00 93.25 134 VAL A O 1
ATOM 1074 N N . SER A 1 135 ? 19.856 6.975 -4.385 1.00 89.19 135 SER A N 1
ATOM 1075 C CA . SER A 1 135 ? 20.276 5.769 -3.661 1.00 89.19 135 SER A CA 1
ATOM 1076 C C . SER A 1 135 ? 21.536 5.988 -2.820 1.00 89.19 135 SER A C 1
ATOM 1078 O O . SER A 1 135 ? 21.634 5.414 -1.742 1.00 89.19 135 SER A O 1
ATOM 1080 N N . GLU A 1 136 ? 22.492 6.792 -3.290 1.00 93.44 136 GLU A N 1
ATOM 1081 C CA . GLU A 1 136 ? 23.740 7.084 -2.566 1.00 93.44 136 GLU A CA 1
ATOM 1082 C C . GLU A 1 136 ? 23.538 8.035 -1.379 1.00 93.44 136 GLU A C 1
ATOM 1084 O O . GLU A 1 136 ? 24.313 8.009 -0.428 1.00 93.44 136 GLU A O 1
ATOM 1089 N N . ARG A 1 137 ? 22.518 8.899 -1.434 1.00 93.31 137 ARG A N 1
ATOM 1090 C CA . ARG A 1 137 ? 22.246 9.896 -0.386 1.00 93.31 137 ARG A CA 1
ATOM 1091 C C . ARG A 1 137 ? 21.251 9.421 0.673 1.00 93.31 137 ARG A C 1
ATOM 1093 O O . ARG A 1 137 ? 21.228 9.992 1.762 1.00 93.31 137 ARG A O 1
ATOM 1100 N N . CYS A 1 138 ? 20.398 8.452 0.343 1.00 86.69 138 CYS A N 1
ATOM 1101 C CA . CYS A 1 138 ? 19.343 7.954 1.230 1.00 86.69 138 CYS A CA 1
ATOM 1102 C C . CYS A 1 138 ? 19.608 6.553 1.811 1.00 86.69 138 CYS A C 1
ATOM 1104 O O . CYS A 1 138 ? 18.891 6.173 2.738 1.00 86.69 138 CYS A O 1
ATOM 1106 N N . GLY A 1 139 ? 20.565 5.794 1.262 1.00 65.31 139 GLY A N 1
ATOM 1107 C CA . GLY A 1 139 ? 21.003 4.486 1.774 1.00 65.31 139 GLY A CA 1
ATOM 1108 C C . GLY A 1 139 ? 22.123 4.600 2.797 1.00 65.31 139 GLY A C 1
ATOM 1109 O O . GLY A 1 139 ? 22.136 3.759 3.722 1.00 65.31 139 GLY A O 1
#

pLDDT: mean 92.59, std 5.42, range [65.31, 97.69]

Foldseek 3Di:
DDDDDDDDDDPDPLCRVVVVQVVVVVPPPPDHDLADPPPQWDFLCRLQVVLVHHSVVSVCQQVVVDDPHPQDDFPDADPPGGGIHGPLSRQVVCVVRVSDDPVSNVSSVSRVVVNVVSNLVVCCVVPVPVSVVCVVVPD